Protein AF-A0A1G4YZT7-F1 (afdb_monomer_lite)

Secondary structure (DSSP, 8-state):
---------SHHHHHHHHHHHHHH-TTHHHHHHHHHHTT--HHHHHHHTT--HHHHHHHHHT-HHHHHHHHHHHHHHHHHHHHHHHHHHH-SB-B-SSSPBPB-TTSPBPBPPHHHHHHHHHHHHHHHHHH-HHHHS-PPP---SSS---SSSSSHHHHHHHHHHHTTTT---

pLDDT: mean 80.32, std 20.03, range [35.78, 98.19]

Structure (mmCIF, N/CA/C/O backbone):
data_AF-A0A1G4YZT7-F1
#
_entry.id   AF-A0A1G4YZT7-F1
#
loop_
_atom_site.group_PDB
_atom_site.id
_atom_site.type_symbol
_atom_site.label_atom_id
_atom_site.label_alt_id
_atom_site.label_comp_id
_atom_site.label_asym_id
_atom_site.label_entity_id
_atom_site.label_seq_id
_atom_site.pdbx_PDB_ins_code
_atom_site.Cartn_x
_atom_site.Cartn_y
_atom_site.Cartn_z
_atom_site.occupancy
_atom_site.B_iso_or_equiv
_atom_site.auth_seq_id
_atom_site.auth_comp_id
_atom_site.auth_asym_id
_atom_site.auth_atom_id
_atom_site.pdbx_PDB_model_num
ATOM 1 N N . MET A 1 1 ? 40.244 -30.552 -9.910 1.00 40.81 1 MET A N 1
ATOM 2 C CA . MET A 1 1 ? 39.556 -29.344 -10.406 1.00 40.81 1 MET A CA 1
ATOM 3 C C . MET A 1 1 ? 38.070 -29.618 -10.254 1.00 40.81 1 MET A C 1
ATOM 5 O O . MET A 1 1 ? 37.485 -30.292 -11.095 1.00 40.81 1 MET A O 1
ATOM 9 N N . GLU A 1 2 ? 37.522 -29.280 -9.088 1.00 36.12 2 GLU A N 1
ATOM 10 C CA . GLU A 1 2 ? 36.117 -29.538 -8.762 1.00 36.12 2 GLU A CA 1
ATOM 11 C C . GLU A 1 2 ? 35.229 -28.708 -9.687 1.00 36.12 2 GLU A C 1
ATOM 13 O O . GLU A 1 2 ? 35.366 -27.488 -9.782 1.00 36.12 2 GLU A O 1
ATOM 18 N N . LYS A 1 3 ? 34.347 -29.390 -10.422 1.00 42.81 3 LYS A N 1
ATOM 19 C CA . LYS A 1 3 ? 33.279 -28.737 -11.169 1.00 42.81 3 LYS A CA 1
ATOM 20 C C . LYS A 1 3 ? 32.315 -28.159 -10.142 1.00 42.81 3 LYS A C 1
ATOM 22 O O . LYS A 1 3 ? 31.668 -28.913 -9.425 1.00 42.81 3 LYS A O 1
ATOM 27 N N . ILE A 1 4 ? 32.234 -26.834 -10.094 1.00 44.94 4 ILE A N 1
ATOM 28 C CA . ILE A 1 4 ? 31.199 -26.098 -9.372 1.00 44.94 4 ILE A CA 1
ATOM 29 C C . ILE A 1 4 ? 29.858 -26.500 -10.000 1.00 44.94 4 ILE A C 1
ATOM 31 O O . ILE A 1 4 ? 29.479 -25.999 -11.058 1.00 44.94 4 ILE A O 1
ATOM 35 N N . SER A 1 5 ? 29.183 -27.481 -9.400 1.00 49.59 5 SER A N 1
ATOM 36 C CA . SER A 1 5 ? 27.821 -27.859 -9.755 1.00 49.59 5 SER A CA 1
ATOM 37 C C . SER A 1 5 ? 26.855 -27.067 -8.886 1.00 49.59 5 SER A C 1
ATOM 39 O O . SER A 1 5 ? 26.519 -27.499 -7.790 1.00 49.59 5 SER A O 1
ATOM 41 N N . THR A 1 6 ? 26.418 -25.920 -9.388 1.00 49.59 6 THR A N 1
ATOM 42 C CA . THR A 1 6 ? 25.152 -25.278 -9.001 1.00 49.59 6 THR A CA 1
ATOM 43 C C . THR A 1 6 ? 24.827 -24.224 -10.054 1.00 49.59 6 THR A C 1
ATOM 45 O O . THR A 1 6 ? 24.932 -23.021 -9.840 1.00 49.59 6 THR A O 1
ATOM 48 N N . VAL A 1 7 ? 24.468 -24.691 -11.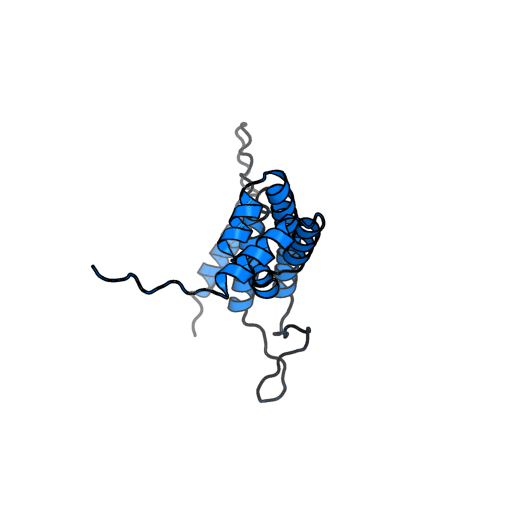251 1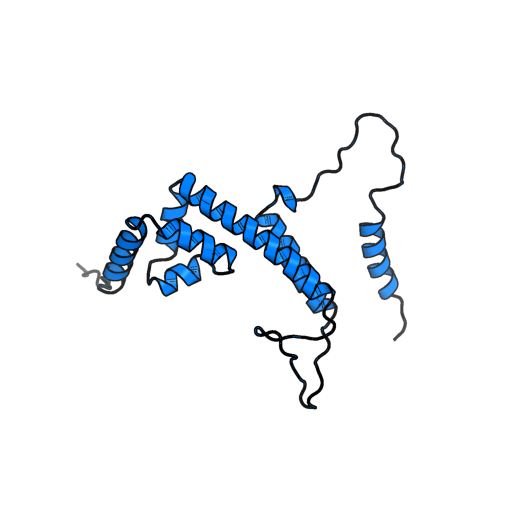.00 52.69 7 VAL A N 1
ATOM 49 C CA . VAL A 1 7 ? 23.681 -23.882 -12.187 1.00 52.69 7 VAL A CA 1
ATOM 50 C C . VAL A 1 7 ? 22.264 -24.428 -12.122 1.00 52.69 7 VAL A C 1
ATOM 52 O O . VAL A 1 7 ? 21.879 -25.284 -12.913 1.00 52.69 7 VAL A O 1
ATOM 55 N N . ASP A 1 8 ? 21.498 -23.940 -11.149 1.00 47.91 8 ASP A N 1
ATOM 56 C CA . ASP A 1 8 ? 20.043 -24.073 -11.146 1.00 47.91 8 ASP A CA 1
ATOM 57 C C . ASP A 1 8 ? 19.468 -23.200 -12.284 1.00 47.91 8 ASP A C 1
ATOM 59 O O . ASP A 1 8 ? 19.116 -22.032 -12.106 1.00 47.91 8 ASP A O 1
ATOM 63 N N . SER A 1 9 ? 19.427 -23.760 -13.496 1.00 58.16 9 SER A N 1
ATOM 64 C CA . SER A 1 9 ? 18.575 -23.334 -14.623 1.00 58.16 9 SER A CA 1
ATOM 65 C C . SER A 1 9 ? 17.418 -24.329 -14.704 1.00 58.16 9 SER A C 1
ATOM 67 O O . SER A 1 9 ? 17.717 -25.523 -14.711 1.00 58.16 9 SER A O 1
ATOM 69 N N . PRO A 1 10 ? 16.125 -23.922 -14.728 1.00 57.72 10 PRO A N 1
ATOM 70 C CA . PRO A 1 10 ? 15.529 -22.999 -15.713 1.00 57.72 10 PRO A CA 1
ATOM 71 C C . PRO A 1 10 ? 14.660 -21.858 -15.129 1.00 57.72 10 PRO A C 1
ATOM 73 O O . PRO A 1 10 ? 14.383 -20.888 -15.832 1.00 57.72 10 PRO A O 1
ATOM 76 N N . ALA A 1 11 ? 14.251 -21.935 -13.858 1.00 59.62 11 ALA A N 1
ATOM 77 C CA . ALA A 1 11 ? 13.292 -21.001 -13.250 1.00 59.62 11 ALA A CA 1
ATOM 78 C C . ALA A 1 11 ? 13.837 -19.563 -13.122 1.00 59.62 11 ALA A C 1
ATOM 80 O O . ALA A 1 11 ? 13.120 -18.583 -13.311 1.00 59.62 11 ALA A O 1
ATOM 81 N N . ASN A 1 12 ? 15.142 -19.424 -12.869 1.00 60.47 12 ASN A N 1
ATOM 82 C CA . ASN A 1 12 ? 15.794 -18.114 -12.810 1.00 60.47 12 ASN A CA 1
ATOM 83 C C . ASN A 1 12 ? 15.840 -17.427 -14.185 1.00 60.47 12 ASN A C 1
ATOM 85 O O . ASN A 1 12 ? 15.700 -16.210 -14.275 1.00 60.47 12 ASN A O 1
ATOM 89 N N . VAL A 1 13 ? 15.996 -18.201 -15.265 1.00 65.25 13 VAL A N 1
ATOM 90 C CA . VAL A 1 13 ? 16.008 -17.673 -16.638 1.00 65.25 13 VAL A CA 1
ATOM 91 C C . VAL A 1 13 ? 14.608 -17.199 -17.031 1.00 65.25 13 VAL A C 1
ATOM 93 O O . VAL A 1 13 ? 14.475 -16.127 -17.619 1.00 65.25 13 VAL A O 1
ATOM 96 N N . THR A 1 14 ? 13.561 -17.931 -16.639 1.00 84.62 14 THR A N 1
ATOM 97 C CA . THR A 1 14 ? 12.172 -17.533 -16.912 1.00 84.62 14 THR A CA 1
ATOM 98 C C . THR A 1 14 ? 11.753 -16.295 -16.121 1.00 84.62 14 THR A C 1
ATOM 100 O O . THR A 1 14 ? 11.134 -15.403 -16.697 1.00 84.62 14 THR A O 1
ATOM 103 N N . GLY A 1 15 ? 12.136 -16.180 -14.844 1.00 88.44 15 GLY A N 1
ATOM 104 C CA . GLY A 1 15 ? 11.816 -15.001 -14.029 1.00 88.44 15 GLY A CA 1
ATOM 105 C C . GLY A 1 15 ? 12.498 -13.720 -14.527 1.00 88.44 15 GLY A C 1
ATOM 106 O O . GLY A 1 15 ? 11.889 -12.651 -14.546 1.00 88.44 15 GLY A O 1
ATOM 107 N N . LEU A 1 16 ? 13.747 -13.817 -15.000 1.00 93.06 16 LEU A N 1
ATOM 108 C CA . LEU A 1 16 ? 14.452 -12.685 -15.614 1.00 93.06 16 LEU A CA 1
ATOM 109 C C . LEU A 1 16 ? 13.833 -12.272 -16.956 1.00 93.06 16 LEU A C 1
ATOM 111 O O . LEU A 1 16 ? 13.691 -11.081 -17.219 1.00 93.06 16 LEU A O 1
ATOM 115 N N . GLN A 1 17 ? 13.414 -13.233 -17.784 1.00 94.12 17 GLN A N 1
ATOM 116 C CA . GLN A 1 17 ? 12.695 -12.939 -19.028 1.00 94.12 17 GLN A CA 1
ATOM 117 C C . GLN A 1 17 ? 11.358 -12.239 -18.761 1.00 94.12 17 GLN A C 1
ATOM 119 O O . GLN A 1 17 ? 11.057 -11.237 -19.408 1.00 94.12 17 GLN A O 1
ATOM 124 N N . ARG A 1 18 ? 10.583 -12.713 -17.774 1.00 92.88 18 ARG A N 1
ATOM 125 C CA . ARG A 1 18 ? 9.336 -12.053 -17.350 1.00 92.88 18 ARG A CA 1
ATOM 126 C C . ARG A 1 18 ? 9.592 -10.639 -16.850 1.00 92.88 18 ARG A C 1
ATOM 128 O O . ARG A 1 18 ? 8.854 -9.729 -17.215 1.00 92.88 18 ARG A O 1
ATOM 135 N N . LEU A 1 19 ? 10.668 -10.428 -16.092 1.00 95.94 19 LEU A N 1
ATOM 136 C CA . LEU A 1 19 ? 11.045 -9.090 -15.650 1.00 95.94 19 LEU A CA 1
ATOM 137 C C . LEU A 1 19 ? 11.324 -8.160 -16.840 1.00 95.94 19 LEU A C 1
ATOM 139 O O . LEU A 1 19 ? 10.853 -7.028 -16.834 1.00 95.94 19 LEU A O 1
ATOM 143 N N . GLU A 1 20 ? 12.028 -8.612 -17.879 1.00 96.69 20 GLU A N 1
ATOM 144 C CA . GLU A 1 20 ? 12.238 -7.789 -19.079 1.00 96.69 20 GLU A CA 1
ATOM 145 C C . GLU A 1 20 ? 10.928 -7.472 -19.820 1.00 96.69 20 GLU A C 1
ATOM 147 O O . GLU A 1 20 ? 10.768 -6.351 -20.302 1.00 96.69 20 GLU A O 1
ATOM 152 N N . MET A 1 21 ? 9.957 -8.393 -19.844 1.00 95.12 21 MET A N 1
ATOM 153 C CA . MET A 1 21 ? 8.619 -8.115 -20.389 1.00 95.12 21 MET A CA 1
ATOM 154 C C . MET A 1 21 ? 7.889 -7.036 -19.580 1.00 95.12 21 MET A C 1
ATOM 156 O O . MET A 1 21 ? 7.386 -6.075 -20.155 1.00 95.12 21 MET A O 1
ATOM 160 N N . VAL A 1 22 ? 7.900 -7.148 -18.247 1.00 95.56 22 VAL A N 1
ATOM 161 C CA . VAL A 1 22 ? 7.323 -6.151 -17.326 1.00 95.56 22 VAL A CA 1
ATOM 162 C C . VAL A 1 22 ? 7.976 -4.778 -17.521 1.00 95.56 22 VAL A C 1
ATOM 164 O O . VAL A 1 22 ? 7.291 -3.756 -17.524 1.00 95.56 22 VAL A O 1
ATOM 167 N N . LYS A 1 23 ? 9.297 -4.739 -17.725 1.00 96.38 23 LYS A N 1
ATOM 168 C CA . LYS A 1 23 ? 10.050 -3.498 -17.965 1.00 96.38 23 LYS A CA 1
ATOM 169 C C . LYS A 1 23 ? 9.724 -2.844 -19.309 1.00 96.38 23 LYS A C 1
ATOM 171 O O . LYS A 1 23 ? 9.835 -1.624 -19.415 1.00 96.38 23 LYS A O 1
ATOM 176 N N . ALA A 1 24 ? 9.398 -3.645 -20.322 1.00 95.81 24 ALA A N 1
ATOM 177 C CA . ALA A 1 24 ? 9.092 -3.174 -21.669 1.00 95.81 24 ALA A CA 1
ATOM 178 C C . ALA A 1 24 ? 7.648 -2.671 -21.815 1.00 95.81 24 ALA A C 1
ATOM 180 O O . ALA A 1 24 ? 7.376 -1.870 -22.709 1.00 95.81 24 ALA A O 1
ATOM 181 N N . ASP A 1 25 ? 6.735 -3.128 -20.957 1.00 96.00 25 ASP A N 1
ATOM 182 C CA . ASP A 1 25 ? 5.335 -2.722 -20.997 1.00 96.00 25 ASP A CA 1
ATOM 183 C C . ASP A 1 25 ? 5.142 -1.299 -20.415 1.00 96.00 25 ASP A C 1
ATOM 185 O O . ASP A 1 25 ? 5.421 -1.062 -19.231 1.00 96.00 25 ASP A O 1
ATOM 189 N N . PRO A 1 26 ? 4.654 -0.329 -21.217 1.00 94.19 26 PRO A N 1
ATOM 190 C CA . PRO A 1 26 ? 4.448 1.043 -20.764 1.00 94.19 26 PRO A CA 1
ATOM 191 C C . PRO A 1 26 ? 3.356 1.196 -19.694 1.00 94.19 26 PRO A C 1
ATOM 193 O O . PRO A 1 26 ? 3.381 2.195 -18.972 1.00 94.19 26 PRO A O 1
ATOM 196 N N . VAL A 1 27 ? 2.409 0.255 -19.559 1.00 96.88 27 VAL A N 1
ATOM 197 C CA . VAL A 1 27 ? 1.330 0.366 -18.555 1.00 96.88 27 VAL A CA 1
ATOM 198 C C . VAL A 1 27 ? 1.710 -0.204 -17.190 1.00 96.88 27 VAL A C 1
ATOM 200 O O . VAL A 1 27 ? 1.011 0.057 -16.208 1.00 96.88 27 VAL A O 1
ATOM 203 N N . THR A 1 28 ? 2.838 -0.914 -17.086 1.00 97.19 28 THR A N 1
ATOM 204 C CA . THR A 1 28 ? 3.287 -1.567 -15.846 1.00 97.19 28 THR A CA 1
ATOM 205 C C . THR A 1 28 ? 3.246 -0.633 -14.645 1.00 97.19 28 THR A C 1
ATOM 207 O O . THR A 1 28 ? 2.715 -0.996 -13.599 1.00 97.19 28 THR A O 1
ATOM 210 N N . MET A 1 29 ? 3.772 0.589 -14.769 1.00 97.88 29 MET A N 1
ATOM 211 C CA . MET A 1 29 ? 3.814 1.512 -13.630 1.00 97.88 29 MET A CA 1
ATOM 212 C C . MET A 1 29 ? 2.430 2.002 -13.198 1.00 97.88 29 MET A C 1
ATOM 214 O O . MET A 1 29 ? 2.233 2.252 -12.010 1.00 97.88 29 MET A O 1
ATOM 218 N N . SER A 1 30 ? 1.467 2.100 -14.116 1.00 97.94 30 SER A N 1
ATOM 219 C CA . SER A 1 30 ? 0.074 2.402 -13.769 1.00 97.94 30 SER A CA 1
ATOM 220 C C . SER A 1 30 ? -0.555 1.257 -12.976 1.00 97.94 30 SER A C 1
ATOM 222 O O . SER A 1 30 ? -1.230 1.509 -11.981 1.00 97.94 30 SER A O 1
ATOM 224 N N . ILE A 1 31 ? -0.268 0.008 -13.357 1.00 98.12 31 ILE A N 1
ATOM 225 C CA . ILE A 1 31 ? -0.738 -1.182 -12.633 1.00 98.12 31 ILE A CA 1
ATOM 226 C C . ILE A 1 31 ? -0.089 -1.258 -11.245 1.00 98.12 31 ILE A C 1
ATOM 228 O O . ILE A 1 31 ? -0.785 -1.493 -10.260 1.00 98.12 31 ILE A O 1
ATOM 232 N N . VAL A 1 32 ? 1.222 -1.002 -11.140 1.00 98.19 32 VAL A N 1
ATOM 233 C CA . VAL A 1 32 ? 1.920 -0.929 -9.843 1.00 98.19 32 VAL A CA 1
ATOM 234 C C . VAL A 1 32 ? 1.281 0.131 -8.951 1.00 98.19 32 VAL A C 1
ATOM 236 O O . VAL A 1 32 ? 0.992 -0.149 -7.792 1.00 98.19 32 VAL A O 1
ATOM 239 N N . ALA A 1 33 ? 1.038 1.335 -9.474 1.00 98.19 33 ALA A N 1
ATOM 240 C CA . ALA A 1 33 ? 0.433 2.414 -8.700 1.00 98.19 33 ALA A CA 1
ATOM 241 C C . ALA A 1 33 ? -0.958 2.036 -8.177 1.00 98.19 33 ALA A C 1
ATOM 243 O O . ALA A 1 33 ? -1.237 2.235 -6.996 1.00 98.19 33 ALA A O 1
ATOM 244 N N . GLN A 1 34 ? -1.799 1.454 -9.036 1.00 98.12 34 GLN A N 1
ATOM 245 C CA . GLN A 1 34 ? -3.127 0.984 -8.655 1.00 98.12 34 GLN A CA 1
ATOM 246 C C . GLN A 1 34 ? -3.045 -0.074 -7.547 1.00 98.12 34 GLN A C 1
ATOM 248 O O . GLN A 1 34 ? -3.601 0.125 -6.474 1.00 98.12 34 GLN A O 1
ATOM 253 N N . ARG A 1 35 ? -2.295 -1.161 -7.763 1.00 98.00 35 ARG A N 1
ATOM 254 C CA . ARG A 1 35 ? -2.212 -2.275 -6.802 1.00 98.00 35 ARG A CA 1
ATOM 255 C C . ARG A 1 35 ? -1.634 -1.843 -5.456 1.00 98.00 35 ARG A C 1
ATOM 257 O O . ARG A 1 35 ? -2.107 -2.283 -4.413 1.00 98.00 35 ARG A O 1
ATOM 264 N N . VAL A 1 36 ? -0.645 -0.943 -5.455 1.00 97.81 36 VAL A N 1
ATOM 265 C CA . VAL A 1 36 ? -0.110 -0.360 -4.212 1.00 97.81 36 VAL A CA 1
ATOM 266 C C . VAL A 1 36 ? -1.176 0.448 -3.484 1.00 97.81 36 VAL A C 1
ATOM 268 O O . VAL A 1 36 ? -1.307 0.298 -2.269 1.00 97.81 36 VAL A O 1
ATOM 271 N N . ALA A 1 37 ? -1.927 1.288 -4.200 1.00 96.25 37 ALA A N 1
ATOM 272 C CA . ALA A 1 37 ? -3.020 2.058 -3.613 1.00 96.25 37 ALA A CA 1
ATOM 273 C C . ALA A 1 37 ? -4.126 1.142 -3.051 1.00 96.25 37 ALA A C 1
ATOM 275 O O . ALA A 1 37 ? -4.641 1.424 -1.971 1.00 96.25 37 ALA A O 1
ATOM 276 N N . ASP A 1 38 ? -4.397 0.016 -3.717 1.00 95.00 38 ASP A N 1
ATOM 277 C CA . ASP A 1 38 ? -5.376 -1.003 -3.310 1.00 95.00 38 ASP A CA 1
ATOM 278 C C . ASP A 1 38 ? -4.889 -1.898 -2.150 1.00 95.00 38 ASP A C 1
ATOM 280 O O . ASP A 1 38 ? -5.651 -2.699 -1.610 1.00 95.00 38 ASP A O 1
ATOM 284 N N . GLY A 1 39 ? -3.634 -1.748 -1.713 1.00 94.38 39 GLY A N 1
ATOM 285 C CA . GLY A 1 39 ? -3.110 -2.403 -0.514 1.00 94.38 39 GLY A CA 1
ATOM 286 C C . GLY A 1 39 ? -2.112 -3.534 -0.766 1.00 94.38 39 GLY A C 1
ATOM 287 O O . GLY A 1 39 ? -1.549 -4.068 0.194 1.00 94.38 39 GLY A O 1
ATOM 288 N N . GLU A 1 40 ? -1.796 -3.855 -2.014 1.00 96.69 40 GLU A N 1
ATOM 289 C CA . GLU A 1 40 ? -0.779 -4.856 -2.328 1.00 96.69 40 GLU A CA 1
ATOM 290 C C . GLU A 1 40 ? 0.648 -4.320 -2.145 1.00 96.69 40 GLU A C 1
ATOM 292 O O . GLU A 1 40 ? 0.932 -3.119 -2.214 1.00 96.69 40 GLU A O 1
ATOM 297 N N . THR A 1 41 ? 1.579 -5.226 -1.883 1.00 96.25 41 THR A N 1
ATOM 298 C CA . THR A 1 41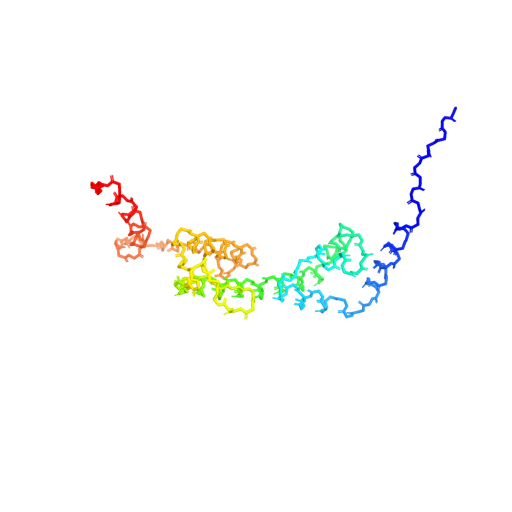 ? 3.011 -4.954 -1.754 1.00 96.25 41 THR A CA 1
ATOM 299 C C . THR A 1 41 ? 3.758 -5.315 -3.036 1.00 96.25 41 THR A C 1
ATOM 301 O O . THR A 1 41 ? 3.350 -6.191 -3.797 1.00 96.25 41 THR A O 1
ATOM 304 N N . LEU A 1 42 ? 4.931 -4.705 -3.254 1.00 96.94 42 LEU A N 1
ATOM 305 C CA . LEU A 1 42 ? 5.822 -5.082 -4.366 1.00 96.94 42 LEU A CA 1
ATOM 306 C C . LEU A 1 42 ? 6.206 -6.567 -4.344 1.00 96.94 42 LEU A C 1
ATOM 308 O O . LEU A 1 42 ? 6.461 -7.149 -5.394 1.00 96.94 42 LEU A O 1
ATOM 312 N N . LYS A 1 43 ? 6.229 -7.187 -3.160 1.00 97.44 43 LYS A N 1
ATOM 313 C CA . LYS A 1 43 ? 6.523 -8.611 -3.000 1.00 97.44 43 LYS A CA 1
ATOM 314 C C . LYS A 1 43 ? 5.382 -9.493 -3.507 1.00 97.44 43 LYS A C 1
ATOM 316 O O . LYS A 1 43 ? 5.659 -10.494 -4.159 1.00 97.44 43 LYS A O 1
ATOM 321 N N . GLU A 1 44 ? 4.135 -9.127 -3.221 1.00 97.81 44 GLU A N 1
ATOM 322 C CA . GLU A 1 44 ? 2.947 -9.841 -3.711 1.00 97.81 44 GLU A CA 1
ATOM 323 C C . GLU A 1 44 ? 2.826 -9.719 -5.229 1.00 97.81 44 GLU A C 1
ATOM 325 O O . GLU A 1 44 ? 2.696 -10.734 -5.907 1.00 97.81 44 GLU A O 1
ATOM 330 N N . MET A 1 45 ? 3.012 -8.513 -5.774 1.00 97.75 45 MET A N 1
ATOM 331 C CA . MET A 1 45 ? 3.052 -8.301 -7.225 1.00 97.75 45 MET A CA 1
ATOM 332 C C . MET A 1 45 ? 4.174 -9.094 -7.899 1.00 97.75 45 MET A C 1
ATOM 334 O O . MET A 1 45 ? 3.962 -9.711 -8.938 1.00 97.75 45 MET A O 1
ATOM 338 N N . ALA A 1 46 ? 5.374 -9.100 -7.311 1.00 96.69 46 ALA A N 1
ATOM 339 C CA . ALA A 1 46 ? 6.497 -9.846 -7.865 1.00 96.69 46 ALA A CA 1
ATOM 340 C C . ALA A 1 46 ? 6.236 -11.358 -7.883 1.00 96.69 46 ALA A C 1
ATOM 342 O O . ALA A 1 46 ? 6.630 -12.030 -8.832 1.00 96.69 46 ALA A O 1
ATOM 343 N N . LEU A 1 47 ? 5.559 -11.884 -6.858 1.00 96.19 47 LEU A N 1
ATOM 344 C CA . LEU A 1 47 ? 5.140 -13.282 -6.812 1.00 96.19 47 LEU A CA 1
ATOM 345 C C . LEU A 1 47 ? 4.082 -13.589 -7.881 1.00 96.19 47 LEU A C 1
ATOM 347 O O . LEU A 1 47 ? 4.219 -14.575 -8.596 1.00 96.19 47 LEU A O 1
ATOM 351 N N . ASP A 1 48 ? 3.065 -12.739 -8.007 1.00 96.44 48 ASP A N 1
ATOM 352 C CA . ASP A 1 48 ? 1.977 -12.878 -8.984 1.00 96.44 48 ASP A CA 1
ATOM 353 C C . ASP A 1 48 ? 2.484 -12.828 -10.437 1.00 96.44 48 ASP A C 1
ATOM 355 O O . ASP A 1 48 ? 2.079 -13.619 -11.287 1.00 96.44 48 ASP A O 1
ATOM 359 N N . TRP A 1 49 ? 3.451 -11.953 -10.721 1.00 95.31 49 TRP A N 1
ATOM 360 C CA . TRP A 1 49 ? 4.086 -11.854 -12.041 1.00 95.31 49 TRP A CA 1
ATOM 361 C C . TRP A 1 49 ? 5.243 -12.834 -12.246 1.00 95.31 49 TRP A C 1
ATOM 363 O O . TRP A 1 49 ? 5.800 -12.897 -13.345 1.00 95.31 49 TRP A O 1
ATOM 373 N N . ASP A 1 50 ? 5.598 -13.602 -11.212 1.00 95.31 50 ASP A N 1
ATOM 374 C CA . ASP A 1 50 ? 6.725 -14.539 -11.193 1.00 95.31 50 ASP A CA 1
ATOM 375 C C . ASP A 1 50 ? 8.040 -13.874 -11.641 1.00 95.31 50 ASP A C 1
ATOM 377 O O . ASP A 1 50 ? 8.767 -14.355 -12.517 1.00 95.31 50 ASP A O 1
ATOM 381 N N . VAL A 1 51 ? 8.319 -12.707 -11.058 1.00 96.00 51 VAL A N 1
ATOM 382 C CA . VAL A 1 51 ? 9.548 -11.943 -11.279 1.00 96.00 51 VAL A CA 1
ATOM 383 C C . VAL A 1 51 ? 10.375 -11.869 -9.993 1.00 96.00 51 VAL A C 1
ATOM 385 O O . VAL A 1 51 ? 9.831 -11.854 -8.886 1.00 96.00 51 VAL A O 1
ATOM 388 N N . PRO A 1 52 ? 11.712 -11.762 -10.081 1.00 95.94 52 PRO A N 1
ATOM 389 C CA . PRO A 1 52 ? 12.543 -11.619 -8.892 1.00 95.94 52 PRO A CA 1
ATOM 390 C C . PRO A 1 52 ? 12.272 -10.288 -8.169 1.00 95.94 52 PRO A C 1
ATOM 392 O O . PRO A 1 52 ? 12.666 -9.223 -8.647 1.00 95.94 52 PRO A O 1
ATOM 395 N N . HIS A 1 53 ? 11.659 -10.347 -6.981 1.00 96.06 53 HIS A N 1
ATOM 396 C CA . HIS A 1 53 ? 11.250 -9.168 -6.199 1.00 96.06 53 HIS A CA 1
ATOM 397 C C . HIS A 1 53 ? 12.360 -8.119 -6.024 1.00 96.06 53 HIS A C 1
ATOM 399 O O . HIS A 1 53 ? 12.130 -6.935 -6.255 1.00 96.06 53 HIS A O 1
ATOM 405 N N . GLY A 1 54 ? 13.580 -8.540 -5.668 1.00 96.38 54 GLY A N 1
ATOM 406 C CA . GLY A 1 54 ? 14.692 -7.607 -5.456 1.00 96.38 54 GLY A CA 1
ATOM 407 C C . GLY A 1 54 ? 15.094 -6.844 -6.723 1.00 96.38 54 GLY A C 1
ATOM 408 O O . GLY A 1 54 ? 15.380 -5.651 -6.658 1.00 96.38 54 GLY A O 1
ATOM 409 N N . LEU A 1 55 ? 15.064 -7.504 -7.885 1.00 97.06 55 LEU A N 1
ATOM 410 C CA . LEU A 1 55 ? 15.382 -6.867 -9.167 1.00 97.06 55 LEU A CA 1
ATOM 411 C C . LEU A 1 55 ? 14.234 -5.987 -9.663 1.00 97.06 55 LEU A C 1
ATOM 413 O O . LEU A 1 55 ? 14.482 -4.926 -10.230 1.00 97.06 55 LEU A O 1
ATOM 417 N N . PHE A 1 56 ? 12.991 -6.392 -9.404 1.00 97.38 56 PHE A N 1
ATOM 418 C CA . PHE A 1 56 ? 11.815 -5.580 -9.689 1.00 97.38 56 PHE A CA 1
ATOM 419 C C . PHE A 1 56 ? 11.826 -4.272 -8.882 1.00 97.38 56 PHE A C 1
ATOM 421 O O . PHE A 1 56 ? 11.701 -3.188 -9.453 1.00 97.38 56 PHE A O 1
ATOM 428 N N . GLN A 1 57 ? 12.097 -4.353 -7.576 1.00 97.38 57 GLN A N 1
ATOM 429 C CA . GLN A 1 57 ? 12.258 -3.177 -6.720 1.00 97.38 57 GLN A CA 1
ATOM 430 C C . GLN A 1 57 ? 13.429 -2.294 -7.178 1.00 97.38 57 GLN A C 1
ATOM 432 O O . GLN A 1 57 ? 13.285 -1.072 -7.242 1.00 97.38 57 GLN A O 1
ATOM 437 N N . LEU A 1 58 ? 14.573 -2.892 -7.532 1.00 97.81 58 LEU A N 1
ATOM 438 C CA . LEU A 1 58 ? 15.729 -2.154 -8.047 1.00 97.81 58 LEU A CA 1
ATOM 439 C C . LEU A 1 58 ? 15.393 -1.411 -9.346 1.00 97.81 58 LEU A C 1
ATOM 441 O O . LEU A 1 58 ? 15.792 -0.261 -9.518 1.00 97.81 58 LEU A O 1
ATOM 445 N N . TRP A 1 59 ? 14.636 -2.038 -10.248 1.00 97.25 59 TRP A N 1
ATOM 446 C CA . TRP A 1 59 ? 14.205 -1.406 -11.491 1.00 97.25 59 TRP A CA 1
ATOM 447 C C . TRP A 1 59 ? 13.314 -0.185 -11.243 1.00 97.25 59 TRP A C 1
ATOM 449 O O . TRP A 1 59 ? 13.545 0.856 -11.865 1.00 97.25 59 TRP A O 1
ATOM 459 N N . ILE A 1 60 ? 12.341 -0.265 -10.329 1.00 97.50 60 ILE A N 1
ATOM 460 C CA . ILE A 1 60 ? 11.521 0.895 -9.936 1.00 97.50 60 ILE A CA 1
ATOM 461 C C . ILE A 1 60 ? 12.431 1.989 -9.356 1.00 97.50 60 ILE A C 1
ATOM 463 O O . ILE A 1 60 ? 12.413 3.116 -9.846 1.00 97.50 60 ILE A O 1
ATOM 467 N N . GLY A 1 61 ? 13.305 1.624 -8.411 1.00 97.44 61 GLY A N 1
ATOM 468 C CA . GLY A 1 61 ? 14.257 2.521 -7.741 1.00 97.44 61 GLY A CA 1
ATOM 469 C C . GLY A 1 61 ? 15.262 3.222 -8.655 1.00 97.44 61 GLY A C 1
ATOM 470 O O . GLY A 1 61 ? 15.742 4.304 -8.329 1.00 97.44 61 GLY A O 1
ATOM 471 N N . ALA A 1 62 ? 15.571 2.638 -9.812 1.00 97.25 62 ALA A N 1
ATOM 472 C CA . ALA A 1 62 ? 16.554 3.175 -10.750 1.00 97.25 62 ALA A CA 1
ATOM 473 C C . ALA A 1 62 ? 16.056 4.376 -11.583 1.00 97.25 62 ALA A C 1
ATOM 475 O O . ALA A 1 62 ? 16.817 4.904 -12.391 1.00 97.25 62 ALA A O 1
ATOM 476 N N . SER A 1 63 ? 14.796 4.803 -11.443 1.00 97.81 63 SER A N 1
ATOM 477 C CA . SER A 1 63 ? 14.242 5.971 -12.144 1.00 97.81 63 SER A CA 1
ATOM 478 C C . SER A 1 63 ? 13.457 6.860 -11.191 1.00 97.81 63 SER A C 1
ATOM 480 O O . SER A 1 63 ? 12.560 6.387 -10.494 1.00 97.81 63 SER A O 1
ATOM 482 N N . SER A 1 64 ? 13.753 8.162 -11.220 1.00 97.56 64 SER A N 1
ATOM 483 C CA . SER A 1 64 ? 13.021 9.178 -10.457 1.00 97.56 64 SER A CA 1
ATOM 484 C C . SER A 1 64 ? 11.529 9.177 -10.776 1.00 97.56 64 SER A C 1
ATOM 486 O O . SER A 1 64 ? 10.718 9.287 -9.865 1.00 97.56 64 SER A O 1
ATOM 488 N N . ASP A 1 65 ? 11.161 8.997 -12.044 1.00 97.56 65 ASP A N 1
ATOM 489 C CA . ASP A 1 65 ? 9.767 9.058 -12.486 1.00 97.56 65 ASP A CA 1
ATOM 490 C C . ASP A 1 65 ? 8.984 7.840 -11.989 1.00 97.56 65 ASP A C 1
ATOM 492 O O . ASP A 1 65 ? 7.883 7.977 -11.454 1.00 97.56 65 ASP A O 1
ATOM 496 N N . ARG A 1 66 ? 9.578 6.640 -12.081 1.00 97.62 66 ARG A N 1
ATOM 497 C CA . ARG A 1 66 ? 8.967 5.417 -11.534 1.00 97.62 66 ARG A CA 1
ATOM 498 C C . ARG A 1 66 ? 8.822 5.495 -10.020 1.00 97.62 66 ARG A C 1
ATOM 500 O O . ARG A 1 66 ? 7.774 5.131 -9.487 1.00 97.62 66 ARG A O 1
ATOM 507 N N . MET A 1 67 ? 9.844 6.005 -9.336 1.00 97.69 67 MET A N 1
ATOM 508 C CA . MET A 1 67 ? 9.778 6.220 -7.895 1.00 97.69 67 MET A CA 1
ATOM 509 C C . MET A 1 67 ? 8.721 7.251 -7.510 1.00 97.69 67 MET A C 1
ATOM 511 O O . MET A 1 67 ? 7.973 7.000 -6.573 1.00 97.69 67 MET A O 1
ATOM 515 N N . ALA A 1 68 ? 8.587 8.354 -8.247 1.00 97.56 68 ALA A N 1
ATOM 516 C CA . ALA A 1 68 ? 7.560 9.359 -7.985 1.00 97.56 68 ALA A CA 1
ATOM 517 C C . ALA A 1 68 ? 6.141 8.779 -8.113 1.00 97.56 68 ALA A C 1
ATOM 519 O O . ALA A 1 68 ? 5.281 9.061 -7.277 1.00 97.56 68 ALA A O 1
ATOM 520 N N . VAL A 1 69 ? 5.904 7.925 -9.116 1.00 97.88 69 VAL A N 1
ATOM 521 C CA . VAL A 1 69 ? 4.631 7.200 -9.276 1.00 97.88 69 VAL A CA 1
ATOM 522 C C . VAL A 1 69 ? 4.375 6.268 -8.087 1.00 97.88 69 VAL A C 1
ATOM 524 O O . VAL A 1 69 ? 3.294 6.302 -7.498 1.00 97.88 69 VAL A O 1
ATOM 527 N N . TYR A 1 70 ? 5.374 5.476 -7.692 1.00 97.88 70 TYR A N 1
ATOM 528 C CA . TYR A 1 70 ? 5.270 4.566 -6.550 1.00 97.88 70 TYR A CA 1
ATOM 529 C C . TYR A 1 70 ? 5.020 5.310 -5.225 1.00 97.88 70 TYR A C 1
ATOM 531 O O . TYR A 1 70 ? 4.130 4.942 -4.460 1.00 97.88 70 TYR A O 1
ATOM 539 N N . GLU A 1 71 ? 5.743 6.401 -4.967 1.00 96.81 71 GLU A N 1
ATOM 540 C CA . GLU A 1 71 ? 5.537 7.250 -3.790 1.00 96.81 71 GLU A CA 1
ATOM 541 C C . GLU A 1 71 ? 4.153 7.901 -3.785 1.00 96.81 71 GLU A C 1
ATOM 543 O O . GLU A 1 71 ? 3.513 7.970 -2.737 1.00 96.81 71 GLU A O 1
ATOM 548 N N . SER A 1 72 ? 3.656 8.349 -4.942 1.00 97.31 72 SER A N 1
ATOM 549 C CA . SER A 1 72 ? 2.295 8.881 -5.051 1.00 97.31 72 SER A CA 1
ATOM 550 C C . SER A 1 72 ? 1.249 7.836 -4.655 1.00 97.31 72 SER A C 1
ATOM 552 O O . SER A 1 72 ? 0.316 8.157 -3.919 1.00 97.31 72 SER A O 1
ATOM 554 N N . ALA A 1 73 ? 1.421 6.582 -5.080 1.00 97.81 73 ALA A N 1
ATOM 555 C CA . ALA A 1 73 ? 0.541 5.486 -4.683 1.00 97.81 73 ALA A CA 1
ATOM 556 C C . ALA A 1 73 ? 0.615 5.194 -3.174 1.00 97.81 73 ALA A C 1
ATOM 558 O O . ALA A 1 73 ? -0.418 5.016 -2.528 1.00 97.81 73 ALA A O 1
ATOM 559 N N . LEU A 1 74 ? 1.811 5.232 -2.576 1.00 97.12 74 LEU A N 1
ATOM 560 C CA . LEU A 1 74 ? 1.970 5.101 -1.122 1.00 97.12 74 LEU A CA 1
ATOM 561 C C . LEU A 1 74 ? 1.250 6.217 -0.350 1.00 97.12 74 LEU A C 1
ATOM 563 O O . LEU A 1 74 ? 0.673 5.948 0.702 1.00 97.12 74 LEU A O 1
ATOM 567 N N . ARG A 1 75 ? 1.222 7.453 -0.867 1.00 96.50 75 ARG A N 1
ATOM 568 C CA . ARG A 1 75 ? 0.458 8.559 -0.255 1.00 96.50 75 ARG A CA 1
ATOM 569 C C . ARG A 1 75 ? -1.054 8.343 -0.336 1.00 96.50 75 ARG A C 1
ATOM 571 O O . ARG A 1 75 ? -1.759 8.681 0.612 1.00 96.50 75 ARG A O 1
ATOM 578 N N . MET A 1 76 ? -1.557 7.765 -1.429 1.00 96.06 76 MET A N 1
ATOM 579 C CA . MET A 1 76 ? -2.970 7.368 -1.530 1.00 96.06 76 MET A CA 1
ATOM 580 C C . MET A 1 76 ? -3.297 6.265 -0.522 1.00 96.06 76 MET A C 1
ATOM 582 O O . MET A 1 76 ? -4.280 6.356 0.206 1.00 96.06 76 MET A O 1
ATOM 586 N N . ARG A 1 77 ? -2.417 5.270 -0.398 1.00 95.25 77 ARG A N 1
ATOM 587 C CA . ARG A 1 77 ? -2.559 4.208 0.600 1.00 95.25 77 ARG A CA 1
ATOM 588 C C . ARG A 1 77 ? -2.505 4.742 2.034 1.00 95.25 77 ARG A C 1
ATOM 590 O O . ARG A 1 77 ? -3.252 4.282 2.888 1.00 95.25 77 ARG A O 1
ATOM 597 N N . ALA A 1 78 ? -1.667 5.743 2.305 1.00 94.69 78 ALA A N 1
ATOM 598 C CA . ALA A 1 78 ? -1.617 6.408 3.607 1.00 94.69 78 ALA A CA 1
ATOM 599 C C . ALA A 1 78 ? -2.978 7.006 3.997 1.00 94.69 78 ALA A C 1
ATOM 601 O O . ALA A 1 78 ? -3.361 6.934 5.160 1.00 94.69 78 ALA A O 1
ATOM 602 N N . ASP A 1 79 ? -3.721 7.552 3.032 1.00 94.25 79 ASP A N 1
ATOM 603 C CA . ASP A 1 79 ? -5.081 8.055 3.244 1.00 94.25 79 ASP A CA 1
ATOM 604 C C . ASP A 1 79 ? -6.048 6.930 3.651 1.00 94.25 79 ASP A C 1
ATOM 606 O O . ASP A 1 79 ? -6.775 7.055 4.640 1.00 94.25 79 ASP A O 1
ATOM 610 N N . ALA A 1 80 ? -5.973 5.782 2.969 1.00 93.62 80 ALA A N 1
ATOM 611 C CA . ALA A 1 80 ? -6.739 4.590 3.330 1.00 93.62 80 ALA A CA 1
ATOM 612 C C . ALA A 1 80 ? -6.422 4.108 4.759 1.00 93.62 80 ALA A C 1
ATOM 614 O O . ALA A 1 80 ? -7.337 3.764 5.507 1.00 93.62 80 ALA A O 1
ATOM 615 N N . GLU A 1 81 ? -5.158 4.167 5.195 1.00 93.12 81 GLU A N 1
ATOM 616 C CA . GLU A 1 81 ? -4.783 3.812 6.573 1.00 93.12 81 GLU A CA 1
ATOM 617 C C . GLU A 1 81 ? -5.394 4.753 7.623 1.00 93.12 81 GLU A C 1
ATOM 619 O O . GLU A 1 81 ? -5.770 4.312 8.712 1.00 93.12 81 GLU A O 1
ATOM 624 N N . ILE A 1 82 ? -5.570 6.041 7.313 1.00 93.50 82 ILE A N 1
ATOM 625 C CA . ILE A 1 82 ? -6.288 6.962 8.210 1.00 93.50 82 ILE A CA 1
ATOM 626 C C . ILE A 1 82 ? -7.760 6.560 8.335 1.00 93.50 82 ILE A C 1
ATOM 628 O O . ILE A 1 82 ? -8.312 6.551 9.441 1.00 93.50 82 ILE A O 1
ATOM 632 N N . HIS A 1 83 ? -8.398 6.181 7.229 1.00 91.62 83 HIS A N 1
ATOM 633 C CA . HIS A 1 83 ? -9.771 5.680 7.257 1.00 91.62 83 HIS A CA 1
ATOM 634 C C . HIS A 1 83 ? -9.888 4.355 8.023 1.00 91.62 83 HIS A C 1
ATOM 636 O O . HIS A 1 83 ? -10.816 4.197 8.824 1.00 91.62 83 HIS A O 1
ATOM 642 N N . ASN A 1 84 ? -8.913 3.457 7.879 1.00 88.38 84 ASN A N 1
ATOM 643 C CA . ASN A 1 84 ? -8.832 2.220 8.657 1.00 88.38 84 ASN A CA 1
ATOM 644 C C . ASN A 1 84 ? -8.672 2.500 10.154 1.00 88.38 84 ASN A C 1
ATOM 646 O O . ASN A 1 84 ? -9.351 1.874 10.969 1.00 88.38 84 ASN A O 1
ATOM 650 N N . ALA A 1 85 ? -7.846 3.479 10.532 1.00 89.69 85 ALA A N 1
ATOM 651 C CA . ALA A 1 85 ? -7.702 3.906 11.921 1.00 89.69 85 ALA A CA 1
ATOM 652 C C . ALA A 1 85 ? -9.034 4.427 12.490 1.00 89.69 85 ALA A C 1
ATOM 654 O O . ALA A 1 85 ? -9.434 4.057 13.597 1.00 89.69 85 ALA A O 1
ATOM 655 N N . LEU A 1 86 ? -9.756 5.251 11.724 1.00 90.06 86 LEU A N 1
ATOM 656 C CA . LEU A 1 86 ? -11.067 5.763 12.128 1.00 90.06 86 LEU A CA 1
ATOM 657 C C . LEU A 1 86 ? -12.086 4.636 12.309 1.00 90.06 86 LEU A C 1
ATOM 659 O O . LEU A 1 86 ? -12.759 4.598 13.340 1.00 90.06 86 LEU A O 1
ATOM 663 N N . LYS A 1 87 ? -12.162 3.700 11.359 1.00 88.38 87 LYS A N 1
ATOM 664 C CA . LYS A 1 87 ? -13.023 2.513 11.458 1.00 88.38 87 LYS A CA 1
ATOM 665 C C . LYS A 1 87 ? -12.670 1.690 12.699 1.00 88.38 87 LYS A C 1
ATOM 667 O O . LYS A 1 87 ? -13.510 1.470 13.567 1.00 88.38 87 LYS A O 1
ATOM 672 N N . ALA A 1 88 ? -11.387 1.376 12.874 1.00 85.25 88 ALA A N 1
ATOM 673 C CA . ALA A 1 88 ? -10.896 0.609 14.010 1.00 85.25 88 ALA A CA 1
ATOM 674 C C . ALA A 1 88 ? -11.176 1.267 15.372 1.00 85.25 88 ALA A C 1
ATOM 676 O O . ALA A 1 88 ? -11.265 0.545 16.367 1.00 85.25 88 ALA A O 1
ATOM 677 N N . SER A 1 89 ? -11.294 2.596 15.426 1.00 83.94 89 SER A N 1
ATOM 678 C CA . SER A 1 89 ? -11.633 3.335 16.648 1.00 83.94 89 SER A CA 1
ATOM 679 C C . SER A 1 89 ? -13.125 3.327 16.996 1.00 83.94 89 SER A C 1
ATOM 681 O O . SER A 1 89 ? -13.467 3.542 18.156 1.00 83.94 89 SER A O 1
ATOM 683 N N . ARG A 1 90 ? -14.002 3.114 16.005 1.00 84.06 90 ARG A N 1
ATOM 684 C CA . ARG A 1 90 ? -15.465 3.162 16.160 1.00 84.06 90 ARG A CA 1
ATOM 685 C C . ARG A 1 90 ? -16.080 1.786 16.375 1.00 84.06 90 ARG A C 1
ATOM 687 O O . ARG A 1 90 ? -17.078 1.684 17.081 1.00 84.06 90 ARG A O 1
ATOM 694 N N . ASP A 1 91 ? -15.498 0.759 15.768 1.00 80.94 91 ASP A N 1
ATOM 695 C CA . ASP A 1 91 ? -16.064 -0.586 15.793 1.00 80.94 91 ASP A CA 1
ATOM 696 C C . ASP A 1 91 ? -15.936 -1.215 17.193 1.00 80.94 91 ASP A C 1
ATOM 698 O O . ASP A 1 91 ? -14.830 -1.420 17.703 1.00 80.94 91 ASP A O 1
ATOM 702 N N . GLU A 1 92 ? -17.077 -1.542 17.811 1.00 80.12 92 GLU A N 1
ATOM 703 C CA . GLU A 1 92 ? -17.139 -2.246 19.104 1.00 80.12 92 GLU A CA 1
ATOM 704 C C . GLU A 1 92 ? -16.854 -3.751 18.960 1.00 80.12 92 GLU A C 1
ATOM 706 O O . GLU A 1 92 ? -16.396 -4.388 19.908 1.00 80.12 92 GLU A O 1
ATOM 711 N N . PHE A 1 93 ? -17.082 -4.320 17.774 1.00 83.56 93 PHE A N 1
ATOM 712 C CA . PHE A 1 93 ? -16.978 -5.754 17.499 1.00 83.56 93 PHE A CA 1
ATOM 713 C C . PHE A 1 93 ? -15.912 -6.058 16.446 1.00 83.56 93 PHE A C 1
ATOM 715 O O . PHE A 1 93 ? -15.531 -5.196 15.652 1.00 83.56 93 PHE A O 1
ATOM 722 N N . ILE A 1 94 ? -15.405 -7.290 16.459 1.00 82.19 94 ILE A N 1
ATOM 723 C CA . ILE A 1 94 ? -14.445 -7.762 15.460 1.00 82.19 94 ILE A CA 1
ATOM 724 C C . ILE A 1 94 ? -15.205 -8.171 14.197 1.00 82.19 94 ILE A C 1
ATOM 726 O O . ILE A 1 94 ? -16.136 -8.974 14.258 1.00 82.19 94 ILE A O 1
ATOM 730 N N . LEU A 1 95 ? -14.777 -7.620 13.063 1.00 81.94 95 LEU A N 1
ATOM 731 C CA . LEU A 1 95 ? -15.265 -7.974 11.736 1.00 81.94 95 LEU A CA 1
ATOM 732 C C . LEU A 1 95 ? -14.204 -8.788 10.992 1.00 81.94 95 LEU A C 1
ATOM 734 O O . LEU A 1 95 ? -13.004 -8.603 11.226 1.00 81.94 95 LEU A O 1
ATOM 738 N N . ASP A 1 96 ? -14.638 -9.669 10.099 1.00 80.44 96 ASP A N 1
ATOM 739 C CA . ASP A 1 96 ? -13.752 -10.338 9.154 1.00 80.44 96 ASP A CA 1
ATOM 740 C C . ASP A 1 96 ? -13.353 -9.413 7.981 1.00 80.44 96 ASP A C 1
ATOM 742 O O . ASP A 1 96 ? -13.636 -8.211 7.963 1.00 80.44 96 ASP A O 1
ATOM 746 N N . LYS A 1 97 ? -12.631 -9.975 7.005 1.00 75.50 97 LYS A N 1
ATOM 747 C CA . LYS A 1 97 ? -12.167 -9.253 5.809 1.00 75.50 97 LYS A CA 1
ATOM 748 C C . LYS A 1 97 ? -13.307 -8.815 4.878 1.00 75.50 97 LYS A C 1
ATOM 750 O O . LYS A 1 97 ? -13.119 -7.864 4.124 1.00 75.50 97 LYS A O 1
ATOM 755 N N . ASP A 1 98 ? -14.446 -9.500 4.935 1.00 79.44 98 ASP A N 1
ATOM 756 C CA . ASP A 1 98 ? -15.615 -9.276 4.085 1.00 79.44 98 ASP A CA 1
ATOM 757 C C . ASP A 1 98 ? -16.624 -8.329 4.775 1.00 79.44 98 ASP A C 1
ATOM 759 O O . ASP A 1 98 ? -17.519 -7.784 4.131 1.00 79.44 98 ASP A O 1
ATOM 763 N N . GLY A 1 99 ? -16.406 -8.033 6.063 1.00 77.69 99 GLY A N 1
ATOM 764 C CA . GLY A 1 99 ? -17.173 -7.081 6.865 1.00 77.69 99 GLY A CA 1
ATOM 765 C C . GLY A 1 99 ? -18.206 -7.726 7.788 1.00 77.69 99 GLY A C 1
ATOM 766 O O . GLY A 1 99 ? -18.986 -6.996 8.400 1.00 77.69 99 GLY A O 1
ATOM 767 N N . GLU A 1 100 ? -18.201 -9.050 7.918 1.00 84.12 100 GLU A N 1
ATOM 768 C CA . GLU A 1 100 ? -19.146 -9.809 8.738 1.00 84.12 100 GLU A CA 1
ATOM 769 C C . GLU A 1 100 ? -18.658 -9.947 10.185 1.00 84.12 100 GLU A C 1
ATOM 771 O O . GLU A 1 100 ? -17.457 -9.937 10.466 1.00 84.12 100 GLU A O 1
ATOM 776 N N . PHE A 1 101 ? -19.589 -10.081 11.134 1.00 85.69 101 PHE A N 1
ATOM 777 C CA . PHE A 1 101 ? -19.242 -10.257 12.545 1.00 85.69 101 PHE A CA 1
ATOM 778 C C . PHE A 1 101 ? -18.576 -11.608 12.793 1.00 85.69 101 PHE A C 1
ATOM 780 O O . PHE A 1 101 ? -19.130 -12.659 12.467 1.00 85.69 101 PHE A O 1
ATOM 787 N N . ILE A 1 102 ? -17.437 -11.590 13.484 1.00 86.69 102 ILE A N 1
ATOM 788 C CA . ILE A 1 102 ? -16.853 -12.818 14.019 1.00 86.69 102 ILE A CA 1
ATOM 789 C C . ILE A 1 102 ? -17.608 -13.188 15.294 1.00 86.69 102 ILE A C 1
ATOM 791 O O . ILE A 1 102 ? -17.670 -12.402 16.244 1.00 86.69 102 ILE A O 1
ATOM 795 N N . LEU A 1 103 ? -18.191 -14.385 15.295 1.00 91.12 103 LEU A N 1
ATOM 796 C CA . LEU A 1 103 ? -18.972 -14.915 16.407 1.00 91.12 103 LEU A CA 1
ATOM 797 C C . LEU A 1 103 ? -18.104 -15.788 17.324 1.00 91.12 103 LEU A C 1
ATOM 799 O O . LEU A 1 103 ? -17.151 -16.425 16.874 1.00 91.12 103 LEU A O 1
ATOM 803 N N . ASP A 1 104 ? -18.438 -15.811 18.611 1.00 89.88 104 ASP A N 1
ATOM 804 C CA . ASP A 1 104 ? -17.871 -16.741 19.585 1.00 89.88 104 ASP A CA 1
ATOM 805 C C . ASP A 1 104 ? -18.509 -18.142 19.483 1.00 89.88 104 ASP A C 1
ATOM 807 O O . ASP A 1 104 ? -19.386 -18.400 18.656 1.00 89.88 104 ASP A O 1
ATOM 811 N N . GLU A 1 105 ? -18.088 -19.062 20.354 1.00 91.44 105 GLU A N 1
ATOM 812 C CA . GLU A 1 105 ? -18.626 -20.431 20.426 1.00 91.44 105 GLU A CA 1
ATOM 813 C C . GLU A 1 105 ? -20.139 -20.483 20.729 1.00 91.44 105 GLU A C 1
ATOM 815 O O . GLU A 1 105 ? -20.783 -21.500 20.476 1.00 91.44 105 GLU A O 1
ATOM 820 N N . ASN A 1 106 ? -20.719 -19.388 21.235 1.00 89.19 106 ASN A N 1
ATOM 821 C CA . ASN A 1 106 ? -22.140 -19.257 21.557 1.00 89.19 106 ASN A CA 1
ATOM 822 C C . ASN A 1 106 ? -22.936 -18.532 20.456 1.00 89.19 106 ASN A C 1
ATOM 824 O O . ASN A 1 106 ? -24.141 -18.320 20.613 1.00 89.19 106 ASN A O 1
ATOM 828 N N . GLY A 1 107 ? -22.290 -18.137 19.354 1.00 88.44 107 GLY A N 1
ATOM 829 C CA . GLY A 1 107 ? -22.919 -17.396 18.261 1.00 88.44 107 GLY A CA 1
ATOM 830 C C . GLY A 1 107 ? -23.091 -15.895 18.525 1.00 88.44 107 GLY A C 1
ATOM 831 O O . GLY A 1 107 ? -23.848 -15.244 17.804 1.00 88.44 107 GLY A O 1
ATOM 832 N N . ALA A 1 108 ? -22.423 -15.326 19.534 1.00 87.50 108 ALA A N 1
ATOM 833 C CA . ALA A 1 108 ? -22.472 -13.897 19.843 1.00 87.50 108 ALA A CA 1
ATOM 834 C C . ALA A 1 108 ? -21.281 -13.138 19.219 1.00 87.50 108 ALA A C 1
ATOM 836 O O . ALA A 1 108 ? -20.167 -13.660 19.214 1.00 87.50 108 ALA A O 1
ATOM 837 N N . PRO A 1 109 ? -21.459 -11.894 18.728 1.00 87.69 109 PRO A N 1
ATOM 838 C CA . PRO A 1 109 ? -20.354 -11.100 18.193 1.00 87.69 109 PRO A CA 1
ATOM 839 C C . PRO A 1 109 ? -19.249 -10.848 19.224 1.00 87.69 109 PRO A C 1
ATOM 841 O O . PRO A 1 109 ? -19.504 -10.363 20.333 1.00 87.69 109 PRO A O 1
ATOM 844 N N . ILE A 1 110 ? -18.003 -11.119 18.839 1.00 85.69 110 ILE A N 1
ATOM 845 C CA . ILE A 1 110 ? -16.844 -10.920 19.710 1.00 85.69 110 ILE A CA 1
ATOM 846 C C . ILE A 1 110 ? -16.571 -9.424 19.859 1.00 85.69 110 ILE A C 1
ATOM 848 O O . ILE A 1 110 ? -16.307 -8.716 18.882 1.00 85.69 110 ILE A O 1
ATOM 852 N N . LYS A 1 111 ? -16.588 -8.937 21.105 1.00 85.56 111 LYS A N 1
ATOM 853 C CA . LYS A 1 111 ? -16.194 -7.561 21.419 1.00 85.56 111 LYS A CA 1
ATOM 854 C C . LYS A 1 111 ? -14.710 -7.351 21.168 1.00 85.56 111 LYS A C 1
ATOM 856 O O . LYS A 1 111 ? -13.862 -8.155 21.555 1.00 85.56 111 LYS A O 1
ATOM 861 N N . LYS A 1 112 ? -14.394 -6.217 20.564 1.00 81.25 112 LYS A N 1
ATOM 862 C CA . LYS A 1 112 ? -13.032 -5.806 20.274 1.00 81.25 112 LYS A CA 1
ATOM 863 C C . LYS A 1 112 ? -12.313 -5.412 21.564 1.00 81.25 112 LYS A C 1
ATOM 865 O O . LYS A 1 112 ? -12.778 -4.555 22.314 1.00 81.25 112 LYS A O 1
ATOM 870 N N . ASP A 1 113 ? -11.138 -5.992 21.803 1.00 83.56 113 ASP A N 1
ATOM 871 C CA . ASP A 1 113 ? -10.265 -5.533 22.885 1.00 83.56 113 ASP A CA 1
ATOM 872 C C . ASP A 1 113 ? -9.779 -4.105 22.581 1.00 83.56 113 ASP A C 1
ATOM 874 O O . ASP A 1 113 ? -9.164 -3.835 21.545 1.00 83.56 113 ASP A O 1
ATOM 878 N N . VAL A 1 114 ? -10.016 -3.183 23.514 1.00 81.31 114 VAL A N 1
ATOM 879 C CA . VAL A 1 114 ? -9.573 -1.784 23.436 1.00 81.31 114 VAL A CA 1
ATOM 880 C C . VAL A 1 114 ? -8.058 -1.678 23.222 1.00 81.31 114 VAL A C 1
ATOM 882 O O . VAL A 1 114 ? -7.596 -0.783 22.510 1.00 81.31 114 VAL A O 1
ATOM 885 N N . ARG A 1 115 ? -7.257 -2.583 23.802 1.00 82.75 115 ARG A N 1
ATOM 886 C CA . ARG A 1 115 ? -5.798 -2.626 23.596 1.00 82.75 115 ARG A CA 1
ATOM 887 C C . ARG A 1 115 ? -5.454 -2.981 22.155 1.00 82.75 115 ARG A C 1
ATOM 889 O O . ARG A 1 115 ? -4.572 -2.352 21.572 1.00 82.75 115 ARG A O 1
ATOM 896 N N . TRP A 1 116 ? -6.176 -3.938 21.579 1.00 83.44 116 TRP A N 1
ATOM 897 C CA . TRP A 1 116 ? -6.013 -4.337 20.186 1.00 83.44 116 TRP A CA 1
ATOM 898 C C . TRP A 1 116 ? -6.435 -3.222 19.226 1.00 83.44 116 TRP A C 1
ATOM 900 O O . TRP A 1 116 ? -5.674 -2.856 18.332 1.00 83.44 116 TRP A O 1
ATOM 910 N N . ALA A 1 117 ? -7.594 -2.600 19.464 1.00 84.12 117 ALA A N 1
ATOM 911 C CA . ALA A 1 117 ? -8.057 -1.444 18.696 1.00 84.12 117 ALA A CA 1
ATOM 912 C C . ALA A 1 117 ? -7.033 -0.303 18.721 1.00 84.12 117 ALA A C 1
ATOM 914 O O . ALA A 1 117 ? -6.690 0.265 17.685 1.00 84.12 117 ALA A O 1
ATOM 915 N N . ARG A 1 118 ? -6.478 -0.016 19.902 1.00 85.00 118 ARG A N 1
ATOM 916 C CA . ARG A 1 118 ? -5.442 1.002 20.065 1.00 85.00 118 ARG A CA 1
ATOM 917 C C . ARG A 1 118 ? -4.168 0.670 19.294 1.00 85.00 118 ARG A C 1
ATOM 919 O O . ARG A 1 118 ? -3.580 1.577 18.710 1.00 85.00 118 ARG A O 1
ATOM 926 N N . LEU A 1 119 ? -3.742 -0.594 19.290 1.00 90.50 119 LEU A N 1
ATOM 927 C CA . LEU A 1 119 ? -2.583 -1.035 18.515 1.00 90.50 119 LEU A CA 1
ATOM 928 C C . LEU A 1 119 ? -2.824 -0.858 17.012 1.00 90.50 119 LEU A C 1
ATOM 930 O O . LEU A 1 119 ? -1.974 -0.291 16.335 1.00 90.50 119 LEU A O 1
ATOM 934 N N . GLN A 1 120 ? -3.988 -1.271 16.504 1.00 89.12 120 GLN A N 1
ATOM 935 C CA . GLN A 1 120 ? -4.350 -1.099 15.092 1.00 89.12 120 GLN A CA 1
ATOM 936 C C . GLN A 1 120 ? -4.334 0.377 14.676 1.00 89.12 120 GLN A C 1
ATOM 938 O O . GLN A 1 120 ? -3.715 0.729 13.672 1.00 89.12 120 GLN A O 1
ATOM 943 N N . VAL A 1 121 ? -4.953 1.249 15.479 1.00 89.62 121 VAL A N 1
ATOM 944 C CA . VAL A 1 121 ? -4.949 2.701 15.247 1.00 89.62 121 VAL A CA 1
ATOM 945 C C . VAL A 1 121 ? -3.520 3.242 15.238 1.00 89.62 121 VAL A C 1
ATOM 947 O O . VAL A 1 121 ? -3.133 3.939 14.304 1.00 89.62 121 VAL A O 1
ATOM 950 N N . ALA A 1 122 ? -2.713 2.899 16.246 1.00 91.56 122 ALA A N 1
ATOM 951 C CA . ALA A 1 122 ? -1.337 3.377 16.349 1.00 91.56 122 ALA A CA 1
ATOM 952 C C . ALA A 1 122 ? -0.468 2.927 15.163 1.00 91.56 122 ALA A C 1
ATOM 954 O O . ALA A 1 122 ? 0.278 3.739 14.617 1.00 91.56 122 ALA A O 1
ATOM 955 N N . THR A 1 123 ? -0.588 1.667 14.738 1.00 93.19 123 THR A N 1
ATOM 956 C CA . THR A 1 123 ? 0.126 1.146 13.565 1.00 93.19 123 THR A CA 1
ATOM 957 C C . THR A 1 123 ? -0.291 1.878 12.296 1.00 93.19 123 THR A C 1
ATOM 959 O O . THR A 1 123 ? 0.580 2.350 11.570 1.00 93.19 123 THR A O 1
ATOM 962 N N . SER A 1 124 ? -1.595 2.041 12.065 1.00 93.06 124 SER A N 1
ATOM 963 C CA . SER A 1 124 ? -2.123 2.701 10.862 1.00 93.06 124 SER A CA 1
ATOM 964 C C . SER A 1 124 ? -1.627 4.147 10.755 1.00 93.06 124 SER A C 1
ATOM 966 O O . SER A 1 124 ? -1.090 4.558 9.728 1.00 93.06 124 SER A O 1
ATOM 968 N N . LEU A 1 125 ? -1.692 4.899 11.861 1.00 92.38 125 LEU A N 1
ATOM 969 C CA . LEU A 1 125 ? -1.157 6.262 11.929 1.00 92.38 125 LEU A CA 1
ATOM 970 C C . LEU A 1 125 ? 0.355 6.297 11.681 1.00 92.38 125 LEU A C 1
ATOM 972 O O . LEU A 1 125 ? 0.846 7.181 10.979 1.00 92.38 125 LEU A O 1
ATOM 976 N N . LYS A 1 126 ? 1.105 5.335 12.235 1.00 93.69 126 LYS A N 1
ATOM 977 C CA . LYS A 1 126 ? 2.562 5.300 12.074 1.00 93.69 126 LYS A CA 1
ATOM 978 C C . LYS A 1 126 ? 2.980 4.980 10.645 1.00 93.69 126 LYS A C 1
ATOM 980 O O . LYS A 1 126 ? 3.969 5.526 10.162 1.00 93.69 126 LYS A O 1
ATOM 985 N N . VAL A 1 127 ? 2.247 4.097 9.981 1.00 93.75 127 VAL A N 1
ATOM 986 C CA . VAL A 1 127 ? 2.472 3.751 8.578 1.00 93.75 127 VAL A CA 1
ATOM 987 C C . VAL A 1 127 ? 2.143 4.946 7.682 1.00 93.75 127 VAL A C 1
ATOM 989 O O . VAL A 1 127 ? 2.983 5.336 6.869 1.00 93.75 127 VAL A O 1
ATOM 992 N N . ALA A 1 128 ? 1.000 5.603 7.905 1.00 93.69 128 ALA A N 1
ATOM 993 C CA . ALA A 1 128 ? 0.624 6.815 7.179 1.00 93.69 128 ALA A CA 1
ATOM 994 C C . ALA A 1 128 ? 1.675 7.934 7.324 1.00 93.69 128 ALA A C 1
ATOM 996 O O . ALA A 1 128 ? 2.052 8.550 6.331 1.00 93.69 128 ALA A O 1
ATOM 997 N N . GLU A 1 129 ? 2.233 8.138 8.525 1.00 93.88 129 GLU A N 1
ATOM 998 C CA . GLU A 1 129 ? 3.349 9.071 8.774 1.00 93.88 129 GLU A CA 1
ATOM 999 C C . GLU A 1 129 ? 4.583 8.761 7.909 1.00 93.88 129 GLU A C 1
ATOM 1001 O O . GLU A 1 129 ? 5.275 9.674 7.455 1.00 93.88 129 GLU A O 1
ATOM 1006 N N . LYS A 1 130 ? 4.897 7.477 7.695 1.00 93.81 130 LYS A N 1
ATOM 1007 C CA . LYS A 1 130 ? 6.077 7.063 6.922 1.00 93.81 130 LYS A CA 1
ATOM 1008 C C . LYS A 1 130 ? 5.886 7.209 5.422 1.00 93.81 130 LYS A C 1
ATOM 1010 O O . LYS A 1 130 ? 6.857 7.509 4.733 1.00 93.81 130 LYS A O 1
ATOM 1015 N N . TRP A 1 131 ? 4.674 6.997 4.931 1.00 94.38 131 TRP A N 1
ATOM 1016 C CA . TRP A 1 131 ? 4.358 7.113 3.508 1.00 94.38 131 TRP A CA 1
ATOM 1017 C C . TRP A 1 131 ? 4.034 8.548 3.083 1.00 94.38 131 TRP A C 1
ATOM 101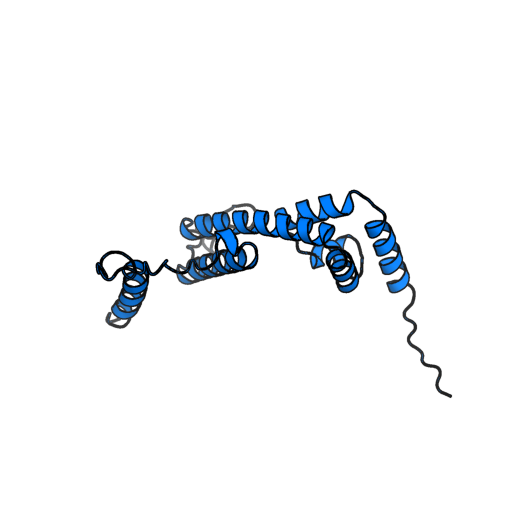9 O O . TRP A 1 131 ? 4.355 8.935 1.961 1.00 94.38 131 TRP A O 1
ATOM 1029 N N . ASP A 1 132 ? 3.473 9.361 3.980 1.00 93.25 132 ASP A N 1
ATOM 1030 C CA . ASP A 1 132 ? 3.205 10.779 3.742 1.00 93.25 132 ASP A CA 1
ATOM 1031 C C . ASP A 1 132 ? 3.513 11.628 4.984 1.00 93.25 132 ASP A C 1
ATOM 1033 O O . ASP A 1 132 ? 2.639 12.097 5.720 1.00 93.25 132 ASP A O 1
ATOM 1037 N N . SER A 1 133 ? 4.807 11.852 5.210 1.00 89.31 133 SER A N 1
ATOM 1038 C CA . SER A 1 133 ? 5.286 12.687 6.313 1.00 89.31 133 SER A CA 1
ATOM 1039 C C . SER A 1 133 ? 4.925 14.166 6.145 1.00 89.31 133 SER A C 1
ATOM 1041 O O . SER A 1 133 ? 4.878 14.898 7.130 1.00 89.31 133 SER A O 1
ATOM 1043 N N . GLY A 1 134 ? 4.624 14.628 4.929 1.00 90.25 134 GLY A N 1
ATOM 1044 C CA . GLY A 1 134 ? 4.175 16.001 4.697 1.00 90.25 134 GLY A CA 1
ATOM 1045 C C . GLY A 1 134 ? 2.789 16.256 5.293 1.00 90.25 134 GLY A C 1
ATOM 1046 O O . GLY A 1 134 ? 2.566 17.287 5.936 1.00 90.25 134 GLY A O 1
ATOM 1047 N N . ARG A 1 135 ? 1.863 15.304 5.116 1.00 88.88 135 ARG A N 1
ATOM 1048 C CA . ARG A 1 135 ? 0.490 15.394 5.642 1.00 88.88 135 ARG A CA 1
ATOM 1049 C C . ARG A 1 135 ? 0.373 14.905 7.082 1.00 88.88 135 ARG A C 1
ATOM 1051 O O . ARG A 1 135 ? -0.275 15.575 7.890 1.00 88.88 135 ARG A O 1
ATOM 1058 N N . PHE A 1 136 ? 0.996 13.771 7.397 1.00 89.38 136 PHE A N 1
ATOM 1059 C CA . PHE A 1 136 ? 0.804 13.047 8.661 1.00 89.38 136 PHE A CA 1
ATOM 1060 C C . PHE A 1 136 ? 2.038 13.045 9.569 1.00 89.38 136 PHE A C 1
ATOM 1062 O O . PHE A 1 136 ? 2.002 12.479 10.661 1.00 89.38 136 PHE A O 1
ATOM 1069 N N . GLY A 1 137 ? 3.130 13.681 9.142 1.00 84.06 137 GLY A N 1
ATOM 1070 C CA . GLY A 1 137 ? 4.337 13.834 9.943 1.00 84.06 137 GLY A CA 1
ATOM 1071 C C . GLY A 1 137 ? 4.137 14.685 11.196 1.00 84.06 137 GLY A C 1
ATOM 1072 O O . GLY A 1 137 ? 3.195 15.481 11.287 1.00 84.06 137 GLY A O 1
ATOM 1073 N N . PRO A 1 138 ? 5.062 14.579 12.165 1.00 80.81 138 PRO A N 1
ATOM 1074 C CA . PRO A 1 138 ? 5.078 15.472 13.310 1.00 80.81 138 PRO A CA 1
ATOM 1075 C C . PRO A 1 138 ? 5.303 16.911 12.831 1.00 80.81 138 PRO A C 1
ATOM 1077 O O 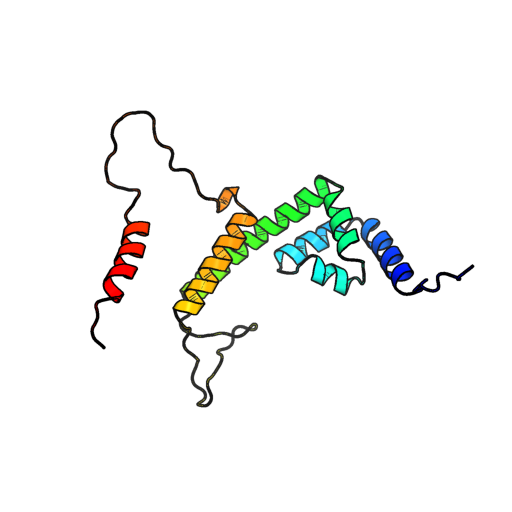. PRO A 1 138 ? 6.380 17.267 12.354 1.00 80.81 138 PRO A O 1
ATOM 1080 N N . LY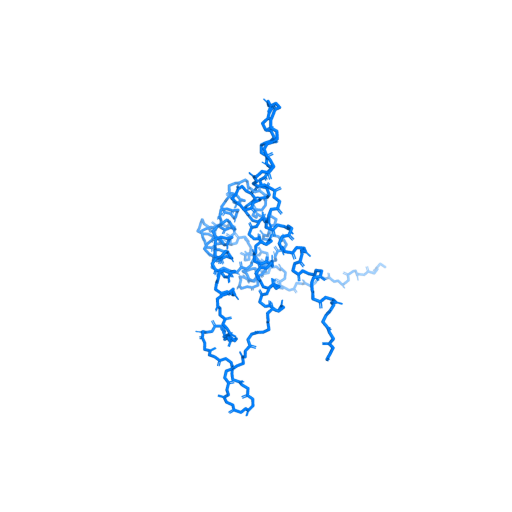S A 1 139 ? 4.286 17.764 12.974 1.00 78.56 139 LYS A N 1
ATOM 1081 C CA . LYS A 1 139 ? 4.444 19.203 12.758 1.00 78.56 139 LYS A CA 1
ATOM 1082 C C . LYS A 1 139 ? 5.197 19.771 13.954 1.00 78.56 139 LYS A C 1
ATOM 1084 O O . LYS A 1 139 ? 4.711 19.695 15.080 1.00 78.56 139 LYS A O 1
ATOM 1089 N N . GLN A 1 140 ? 6.383 20.332 13.721 1.00 62.81 140 GLN A N 1
ATOM 1090 C CA . GLN A 1 140 ? 7.036 21.148 14.741 1.00 62.81 140 GLN A CA 1
ATOM 1091 C C . GLN A 1 140 ? 6.090 22.305 15.067 1.00 62.81 140 GLN A C 1
ATOM 1093 O O . GLN A 1 140 ? 5.670 23.034 14.165 1.00 62.81 140 GLN A O 1
ATOM 1098 N N . ALA A 1 141 ? 5.714 22.445 16.339 1.00 58.41 141 ALA A N 1
ATOM 1099 C CA . ALA A 1 141 ? 5.026 23.641 16.791 1.00 58.41 141 ALA A CA 1
ATOM 1100 C C . ALA A 1 141 ? 5.915 24.827 16.406 1.00 58.41 141 ALA A C 1
ATOM 1102 O O . ALA A 1 141 ? 7.082 24.871 16.798 1.00 58.41 141 ALA A O 1
ATOM 1103 N N . LYS A 1 142 ? 5.400 25.747 15.581 1.00 50.34 142 LYS A N 1
ATOM 1104 C CA . LYS A 1 142 ? 6.088 27.009 15.316 1.00 50.34 142 LYS A CA 1
ATOM 1105 C C . LYS A 1 142 ? 6.244 27.696 16.665 1.00 50.34 142 LYS A C 1
ATOM 1107 O O . LYS A 1 142 ? 5.280 28.217 17.209 1.00 50.34 142 LYS A O 1
ATOM 1112 N N . GLN A 1 143 ? 7.446 27.645 17.220 1.00 47.78 143 GLN A N 1
ATOM 1113 C CA . GLN A 1 143 ? 7.815 28.474 18.347 1.00 47.78 143 GLN A CA 1
ATOM 1114 C C . GLN A 1 143 ? 7.915 29.888 17.775 1.00 47.78 143 GLN A C 1
ATOM 1116 O O . GLN A 1 143 ? 8.909 30.240 17.136 1.00 47.78 143 GLN A O 1
ATOM 1121 N N . GLU A 1 144 ? 6.829 30.654 17.865 1.00 43.88 144 GLU A N 1
ATOM 1122 C CA . GLU A 1 144 ? 6.846 32.053 17.463 1.00 43.88 144 GLU A CA 1
ATOM 1123 C C . GLU A 1 144 ? 7.924 32.757 18.292 1.00 43.88 144 GLU A C 1
ATOM 1125 O O . GLU A 1 144 ? 7.891 32.784 19.523 1.00 43.88 144 GLU A O 1
ATOM 1130 N N . ARG A 1 145 ? 8.943 33.288 17.606 1.00 45.06 145 ARG A N 1
ATOM 1131 C CA . ARG A 1 145 ? 9.837 34.296 18.170 1.00 45.06 145 ARG A CA 1
ATOM 1132 C C . ARG A 1 145 ? 8.997 35.546 18.396 1.00 45.06 145 ARG A C 1
ATOM 1134 O O . ARG A 1 145 ? 8.924 36.384 17.510 1.00 45.06 145 ARG A O 1
ATOM 1141 N N . ASN A 1 146 ? 8.342 35.616 19.542 1.00 42.25 146 ASN A N 1
ATOM 1142 C CA . ASN A 1 146 ? 8.094 36.818 20.326 1.00 42.25 146 ASN A CA 1
ATOM 1143 C C . ASN A 1 146 ? 7.554 36.333 21.668 1.00 42.25 146 ASN A C 1
ATOM 1145 O O . ASN A 1 146 ? 6.622 35.539 21.722 1.00 42.25 146 ASN A O 1
ATOM 1149 N N . GLY A 1 147 ? 8.249 36.708 22.738 1.00 45.34 147 GLY A N 1
ATOM 1150 C CA . GLY A 1 147 ? 8.005 36.188 24.072 1.00 45.34 147 GLY A CA 1
ATOM 1151 C C . GLY A 1 147 ? 6.614 36.547 24.568 1.00 45.34 147 GLY A C 1
ATOM 1152 O O . GLY A 1 147 ? 6.420 37.644 25.059 1.00 45.34 147 GLY A O 1
ATOM 1153 N N . GLU A 1 148 ? 5.697 35.596 24.468 1.00 35.78 148 GLU A N 1
ATOM 1154 C CA . GLU A 1 148 ? 4.538 35.425 25.337 1.00 35.78 148 GLU A CA 1
ATOM 1155 C C . GLU A 1 148 ? 4.096 33.966 25.183 1.00 35.78 148 GLU A C 1
ATOM 1157 O O . GLU A 1 148 ? 3.376 33.581 24.265 1.00 35.78 148 GLU A O 1
ATOM 1162 N N . ILE A 1 149 ? 4.620 33.106 26.060 1.00 43.41 149 ILE A N 1
ATOM 1163 C CA . ILE A 1 149 ? 4.088 31.755 26.226 1.00 43.41 149 ILE A CA 1
ATOM 1164 C C . ILE A 1 149 ? 2.745 31.938 26.934 1.00 43.41 149 ILE A C 1
ATOM 1166 O O . ILE A 1 149 ? 2.712 32.109 28.151 1.00 43.41 149 ILE A O 1
ATOM 1170 N N . SER A 1 150 ? 1.645 31.944 26.180 1.00 41.16 150 SER A N 1
ATOM 1171 C CA . SER A 1 150 ? 0.344 31.638 26.769 1.00 41.16 150 SER A CA 1
ATOM 1172 C C . SER A 1 150 ? 0.276 30.125 26.972 1.00 41.16 150 SER A C 1
ATOM 1174 O O . SER A 1 150 ? 0.512 29.337 26.057 1.00 41.16 150 SER A O 1
ATOM 1176 N N . ASP A 1 151 ? 0.024 29.715 28.213 1.00 48.84 151 ASP A N 1
ATOM 1177 C CA . ASP A 1 151 ? 0.040 28.318 28.671 1.00 48.84 151 ASP A CA 1
ATOM 1178 C C . ASP A 1 151 ? -1.245 27.553 28.271 1.00 48.84 151 ASP A C 1
ATOM 1180 O O . ASP A 1 151 ? -1.652 26.583 28.907 1.00 48.84 151 ASP A O 1
ATOM 1184 N N . GLU A 1 152 ? -1.901 27.982 27.191 1.00 48.47 152 GLU A N 1
ATOM 1185 C CA . GLU A 1 152 ? -3.142 27.410 26.676 1.00 48.47 152 GLU A CA 1
ATOM 1186 C C . GLU A 1 152 ? -2.931 26.923 25.240 1.00 48.47 152 GLU A C 1
ATOM 1188 O O . GLU A 1 152 ? -3.104 27.657 24.272 1.00 48.47 152 GLU A O 1
ATOM 1193 N N . GLY A 1 153 ? -2.568 25.649 25.072 1.00 47.88 153 GLY A N 1
ATOM 1194 C CA . GLY A 1 153 ? -2.807 25.002 23.776 1.00 47.88 153 GLY A CA 1
ATOM 1195 C C . GLY A 1 153 ? -1.957 23.794 23.423 1.00 47.88 153 GLY A C 1
ATOM 1196 O O . GLY A 1 153 ? -2.384 22.984 22.604 1.00 47.88 153 GLY A O 1
ATOM 1197 N N . ILE A 1 154 ? -0.783 23.600 24.027 1.00 47.72 154 ILE A N 1
ATOM 1198 C CA . ILE A 1 154 ? 0.119 22.513 23.609 1.00 47.72 154 ILE A CA 1
ATOM 1199 C C . ILE A 1 154 ? 0.565 21.708 24.827 1.00 47.72 154 ILE A C 1
ATOM 1201 O O . ILE A 1 154 ? 1.671 21.825 25.340 1.00 47.72 154 ILE A O 1
ATOM 1205 N N . GLY A 1 155 ? -0.345 20.868 25.310 1.00 46.12 155 GLY A N 1
ATOM 1206 C CA . GLY A 1 155 ? -0.067 19.952 26.415 1.00 46.12 155 GLY A CA 1
ATOM 1207 C C . GLY A 1 155 ? -1.274 19.135 26.859 1.00 46.12 155 GLY A C 1
ATOM 1208 O O . GLY A 1 155 ? -1.095 18.035 27.371 1.00 46.12 155 GLY A O 1
ATOM 1209 N N . GLU A 1 156 ? -2.492 19.615 26.605 1.00 47.12 156 GLU A N 1
ATOM 1210 C CA . GLU A 1 156 ? -3.731 19.018 27.117 1.00 47.12 156 GLU A CA 1
ATOM 1211 C C . GLU A 1 156 ? -3.934 17.564 26.653 1.00 47.12 156 GLU A C 1
ATOM 1213 O O . GLU A 1 156 ? -4.236 16.705 27.470 1.00 47.12 156 GLU A O 1
ATOM 1218 N N . LEU A 1 157 ? -3.721 17.233 25.371 1.00 51.75 157 LEU A N 1
ATOM 1219 C CA . LEU A 1 157 ? -4.014 15.882 24.864 1.00 51.75 157 LEU A CA 1
ATOM 1220 C C . LEU A 1 157 ? -2.986 14.840 25.335 1.00 51.75 157 LEU A C 1
ATOM 1222 O O . LEU A 1 157 ? -3.354 13.744 25.754 1.00 51.75 157 LEU A O 1
ATOM 1226 N N . ALA A 1 158 ? -1.697 15.195 25.314 1.00 51.28 158 ALA A N 1
ATOM 1227 C CA . ALA A 1 158 ? -0.622 14.328 25.791 1.00 51.28 158 ALA A CA 1
ATOM 1228 C C . ALA A 1 158 ? -0.644 14.191 27.325 1.00 51.28 158 ALA A C 1
ATOM 1230 O O . ALA A 1 158 ? -0.439 13.086 27.827 1.00 51.28 158 ALA A O 1
ATOM 1231 N N . ARG A 1 159 ? -0.975 15.262 28.071 1.00 50.75 159 ARG A N 1
ATOM 1232 C CA . ARG A 1 159 ? -1.184 15.206 29.531 1.00 50.75 159 ARG A CA 1
ATOM 1233 C C . ARG A 1 159 ? -2.476 14.485 29.910 1.00 50.75 159 ARG A C 1
ATOM 1235 O O . ARG A 1 159 ? -2.449 13.752 30.888 1.00 50.75 159 ARG A O 1
ATOM 1242 N N . ARG A 1 160 ? -3.575 14.601 29.152 1.00 53.28 160 ARG A N 1
ATOM 1243 C CA . ARG A 1 160 ? -4.794 13.792 29.372 1.00 53.28 160 ARG A CA 1
ATOM 1244 C C . ARG A 1 160 ? -4.540 12.316 29.100 1.00 53.28 160 ARG A C 1
ATOM 1246 O O . ARG A 1 160 ? -4.965 11.484 29.894 1.00 53.28 160 ARG A O 1
ATOM 1253 N N . LEU A 1 161 ? -3.800 11.981 28.041 1.00 53.75 161 LEU A N 1
ATOM 1254 C CA . LEU A 1 161 ? -3.374 10.603 27.785 1.00 53.75 161 LEU A CA 1
ATOM 1255 C C . LEU A 1 161 ? -2.464 10.089 28.909 1.00 53.75 161 LEU A C 1
ATOM 1257 O O . LEU A 1 161 ? -2.731 9.016 29.438 1.00 53.75 161 LEU A O 1
ATOM 1261 N N . ALA A 1 162 ? -1.452 10.854 29.328 1.00 51.00 162 ALA A N 1
ATOM 1262 C CA . ALA A 1 162 ? -0.539 10.469 30.410 1.00 51.00 162 ALA A CA 1
ATOM 1263 C C . ALA A 1 162 ? -1.222 10.396 31.794 1.00 51.00 162 ALA A C 1
ATOM 1265 O O . ALA A 1 162 ? -0.970 9.468 32.559 1.00 51.00 162 ALA A O 1
ATOM 1266 N N . GLY A 1 163 ? -2.137 11.317 32.100 1.00 50.69 163 GLY A N 1
ATOM 1267 C CA . GLY A 1 163 ? -2.927 11.332 33.334 1.00 50.69 163 GLY A CA 1
ATOM 1268 C C . GLY A 1 163 ? -3.939 10.187 33.403 1.00 50.69 163 GLY A C 1
ATOM 1269 O O . GLY A 1 163 ? -4.089 9.565 34.452 1.00 50.69 163 GLY A O 1
ATOM 1270 N N . ALA A 1 164 ? -4.558 9.821 32.275 1.00 55.41 164 ALA A N 1
ATOM 1271 C CA . ALA A 1 164 ? -5.417 8.639 32.181 1.00 55.41 164 ALA A CA 1
ATOM 1272 C C . ALA A 1 164 ? -4.640 7.320 32.369 1.00 55.41 164 ALA A C 1
ATOM 1274 O O . ALA A 1 164 ? -5.209 6.332 32.833 1.00 55.41 164 ALA A O 1
ATOM 1275 N N . PHE A 1 165 ? -3.338 7.297 32.053 1.00 48.97 165 PHE A N 1
ATOM 1276 C CA . PHE A 1 165 ? -2.460 6.165 32.360 1.00 48.97 165 PHE A CA 1
ATOM 1277 C C . PHE A 1 165 ? -2.078 6.087 33.844 1.00 48.97 165 PHE A C 1
ATOM 1279 O O . PHE A 1 165 ? -2.040 4.987 34.389 1.00 48.97 165 PHE A O 1
ATOM 1286 N N . ALA A 1 166 ? -1.849 7.222 34.509 1.00 49.94 166 ALA A N 1
ATOM 1287 C CA . ALA A 1 166 ? -1.495 7.261 35.931 1.00 49.94 166 ALA A CA 1
ATOM 1288 C C . ALA A 1 166 ? -2.692 6.997 36.869 1.00 49.94 166 ALA A C 1
ATOM 1290 O O . ALA A 1 166 ? -2.528 6.416 37.939 1.00 49.94 166 ALA A O 1
ATOM 1291 N N . ALA A 1 167 ? -3.913 7.367 36.466 1.00 51.47 167 ALA A N 1
ATOM 1292 C CA . ALA A 1 167 ? -5.113 7.180 37.288 1.00 51.47 167 ALA A CA 1
ATOM 1293 C C . ALA A 1 167 ? -5.612 5.719 37.360 1.00 51.47 167 ALA A C 1
ATOM 1295 O O . ALA A 1 167 ? -6.429 5.395 38.218 1.00 51.47 167 ALA A O 1
ATOM 1296 N N . ARG A 1 168 ? -5.128 4.815 36.490 1.00 45.75 168 ARG A N 1
ATOM 1297 C CA . ARG A 1 168 ? -5.584 3.409 36.448 1.00 45.75 168 ARG A CA 1
ATOM 1298 C C . ARG A 1 168 ? -4.699 2.432 37.232 1.00 45.75 168 ARG A C 1
ATOM 1300 O O . ARG A 1 168 ? -5.110 1.299 37.448 1.00 45.75 168 ARG A O 1
ATOM 1307 N N . SER A 1 169 ? -3.524 2.861 37.694 1.00 47.31 169 SER A N 1
ATOM 1308 C CA . SER A 1 169 ? -2.646 2.082 38.585 1.00 47.31 169 SER A CA 1
ATOM 1309 C C . SER A 1 169 ? -3.027 2.171 40.073 1.00 47.31 169 SER A C 1
ATOM 1311 O O . SER A 1 169 ? -2.320 1.617 40.907 1.00 47.31 169 SER A O 1
ATOM 1313 N N . GLY A 1 170 ? -4.123 2.863 40.411 1.00 47.44 170 GLY A N 1
ATOM 1314 C CA . GLY A 1 170 ? -4.583 3.083 41.788 1.00 47.44 170 GLY A CA 1
ATOM 1315 C C . GLY A 1 170 ? -6.005 2.603 42.097 1.00 47.44 170 GLY A C 1
ATOM 1316 O O . GLY A 1 170 ? -6.558 3.015 43.110 1.00 47.44 170 GLY A O 1
ATOM 1317 N N . LEU A 1 171 ? -6.621 1.774 41.248 1.00 42.44 171 LEU A N 1
ATOM 1318 C CA . LEU A 1 171 ? -7.922 1.174 41.564 1.00 42.44 171 LEU A CA 1
ATOM 1319 C C . LEU A 1 171 ? -7.710 -0.170 42.286 1.00 42.44 171 LEU A C 1
ATOM 1321 O O . LEU A 1 171 ? -6.953 -0.995 41.768 1.00 42.44 171 LEU A O 1
ATOM 1325 N N . PRO A 1 172 ? -8.334 -0.401 43.458 1.00 41.91 172 PRO A N 1
ATOM 1326 C CA . PRO A 1 172 ? -8.323 -1.713 44.095 1.00 41.91 172 PRO A CA 1
ATOM 1327 C C . PRO A 1 172 ? -9.053 -2.728 43.203 1.00 41.91 172 PRO A C 1
ATOM 1329 O O . PRO A 1 172 ? -9.965 -2.358 42.459 1.00 41.91 172 PRO A O 1
ATOM 1332 N N . GLY A 1 173 ? -8.588 -3.979 43.255 1.00 43.50 173 GLY A N 1
ATOM 1333 C CA . GLY A 1 173 ? -9.244 -5.122 42.614 1.00 43.50 173 GLY A CA 1
ATOM 1334 C C . GLY A 1 173 ? -10.624 -5.415 43.182 1.00 43.50 173 GLY A C 1
ATOM 1335 O O . GLY A 1 173 ? -10.907 -4.968 44.317 1.00 43.50 173 GLY A O 1
#

Sequence (173 aa):
MEKISTVDSPANVTGLQRLEMVKADPVTMSIVAQRVADGETLKEMALDWDVPHGLFQLWIGASSDRMAVYESALRMRADAEIHNALKASRDEFILDKDGEFILDENGAPIKKDVRWARLQVATSLKVAEKWDSGRFGPKQAKQERNGEISDEGIGELARRLAGAFAARSGLPG

Foldseek 3Di:
DDDPPDPPDDLLVVQVVLLVVLVPDPCNLVVLLVCLLVPDDLVNVCVVSSHDSVVSVVSCVVDPVSVVSNLVSLLSNLVVLQVQLVVLVPDQFDADPVGHFDADPVRHGHGDDPVNSVVSNVVSLVSSCVSCVVVSNDDDDPPPPDDDPPVPDPDVVVVVVVVVVVVVVPDDD

Radius of gyration: 24.26 Å; chains: 1; bounding box: 62×66×66 Å